Protein AF-A0AA86JRA6-F1 (afdb_monomer_lite)

Secondary structure (DSSP, 8-state):
------------------------TTSSHHHHHHHHHHHHHSS-------TTSPPPPHHHHHHHHHHHHHHHHHS--SSHHHHHHHHHHHHHHHHHHHHHHHHT--HHHHHHHHHHHHHT-

Foldseek 3Di:
D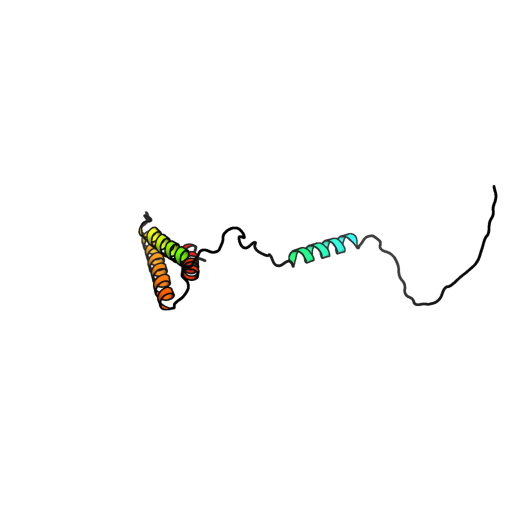DDDDDDDDDDDDDDDDDDDDDDDPPPVPVVVVVVVVVVVVPPDPPPPPPPDDDDDDLVVLVVLLVVVLVCLVPDDDPDPVVVVVSVVLSVVLVVLVVVCVVVVHGSNVSSVVSVCSVVVD

Radius of gyration: 36.21 Å; chains: 1; bounding box: 60×55×106 Å

Structure (mmCIF, N/CA/C/O backbone):
data_AF-A0AA86JRA6-F1
#
_entry.id   AF-A0AA86JRA6-F1
#
loop_
_atom_site.group_PDB
_atom_site.id
_atom_site.type_symbol
_atom_site.label_atom_id
_atom_site.label_alt_id
_atom_site.label_comp_id
_atom_site.label_asym_id
_atom_site.label_entity_id
_atom_site.label_seq_id
_atom_site.pdbx_PDB_ins_code
_atom_site.Cartn_x
_atom_site.Cartn_y
_atom_site.Cartn_z
_atom_site.occupancy
_atom_site.B_iso_or_equiv
_atom_site.auth_seq_id
_atom_site.auth_comp_id
_atom_site.auth_asym_id
_atom_site.auth_atom_id
_atom_site.pdbx_PDB_model_num
ATOM 1 N N . MET A 1 1 ? 47.856 -13.022 86.809 1.00 38.59 1 MET A N 1
ATOM 2 C CA . MET A 1 1 ? 46.457 -13.365 86.455 1.00 38.59 1 MET A CA 1
ATOM 3 C C . MET A 1 1 ? 46.494 -14.764 85.837 1.00 38.59 1 MET A C 1
ATOM 5 O O . MET A 1 1 ? 47.219 -14.922 84.872 1.00 38.59 1 MET A O 1
ATOM 9 N N . ARG A 1 2 ? 46.103 -15.848 86.537 1.00 35.41 2 ARG A N 1
ATOM 10 C CA . ARG A 1 2 ? 44.724 -16.378 86.738 1.00 35.41 2 ARG A CA 1
ATOM 11 C C . ARG A 1 2 ? 43.976 -16.521 85.394 1.00 35.41 2 ARG A C 1
ATOM 13 O O . ARG A 1 2 ? 43.827 -15.501 84.744 1.00 35.41 2 ARG A O 1
ATOM 20 N N . MET A 1 3 ? 43.468 -17.676 84.946 1.00 31.25 3 MET A N 1
ATOM 21 C CA . MET A 1 3 ? 43.297 -19.021 85.533 1.00 31.25 3 MET A CA 1
ATOM 22 C C . MET A 1 3 ? 42.981 -20.068 84.420 1.00 31.25 3 MET A C 1
ATOM 24 O O . MET A 1 3 ? 42.353 -19.699 83.438 1.00 31.25 3 MET A O 1
ATOM 28 N N . THR A 1 4 ? 43.447 -21.320 84.617 1.00 38.53 4 THR A N 1
ATOM 29 C CA . THR A 1 4 ? 42.836 -22.676 84.395 1.00 38.53 4 THR A CA 1
ATOM 30 C C . THR A 1 4 ? 41.697 -22.871 83.368 1.00 38.53 4 THR A C 1
ATOM 32 O O . THR A 1 4 ? 40.803 -22.045 83.310 1.00 38.53 4 THR A O 1
ATOM 35 N N . GLY A 1 5 ? 41.526 -23.981 82.632 1.00 33.12 5 GLY A N 1
ATOM 36 C CA . GLY A 1 5 ? 41.989 -25.378 82.731 1.00 33.12 5 GLY A CA 1
ATOM 37 C C . GLY A 1 5 ? 40.942 -26.333 82.088 1.00 33.12 5 GLY A C 1
ATOM 38 O O . GLY A 1 5 ? 39.852 -25.877 81.765 1.00 33.12 5 GLY A O 1
ATOM 39 N N . GLY A 1 6 ? 41.262 -27.636 81.955 1.00 32.94 6 GLY A N 1
ATOM 40 C CA . GLY A 1 6 ? 40.322 -28.769 81.724 1.00 32.94 6 GLY A CA 1
ATOM 41 C C . GLY A 1 6 ? 39.879 -28.993 80.266 1.00 32.94 6 GLY A C 1
ATOM 42 O O . GLY A 1 6 ? 39.311 -28.099 79.662 1.00 32.94 6 GLY A O 1
ATOM 43 N N . LEU A 1 7 ? 40.186 -30.085 79.552 1.00 32.34 7 LEU A N 1
ATOM 44 C CA . LEU A 1 7 ? 40.080 -31.538 79.793 1.00 32.34 7 LEU A CA 1
ATOM 45 C C . LEU A 1 7 ? 38.634 -32.079 79.831 1.00 32.34 7 LEU A C 1
ATOM 47 O O . LEU A 1 7 ? 37.994 -32.069 80.873 1.00 32.34 7 LEU A O 1
ATOM 51 N N . GLY A 1 8 ? 38.223 -32.687 78.712 1.00 32.47 8 GLY A N 1
ATOM 52 C CA . GLY A 1 8 ? 37.545 -33.987 78.714 1.00 32.47 8 GLY A CA 1
ATOM 53 C C . GLY A 1 8 ? 36.024 -34.033 78.526 1.00 32.47 8 GLY A C 1
ATOM 54 O O . GLY A 1 8 ? 35.279 -33.298 79.160 1.00 32.47 8 GLY A O 1
ATOM 55 N N . THR A 1 9 ? 35.620 -35.067 77.772 1.00 31.12 9 THR A N 1
ATOM 56 C CA . THR A 1 9 ? 34.303 -35.744 77.731 1.00 31.12 9 THR A CA 1
ATOM 57 C C . THR A 1 9 ? 33.182 -35.030 76.974 1.00 31.12 9 THR A C 1
ATOM 59 O O . THR A 1 9 ? 33.078 -33.816 77.004 1.00 31.12 9 THR A O 1
ATOM 62 N N . MET A 1 10 ? 32.239 -35.689 76.313 1.00 29.70 10 MET A N 1
ATOM 63 C CA . MET A 1 10 ? 32.103 -36.986 75.640 1.00 29.70 10 MET A CA 1
ATOM 64 C C . MET A 1 10 ? 30.740 -36.846 74.937 1.00 29.70 10 MET A C 1
ATOM 66 O O . MET A 1 10 ? 29.779 -36.411 75.559 1.00 29.70 10 MET A O 1
ATOM 70 N N . ASN A 1 11 ? 30.694 -37.223 73.665 1.00 41.22 11 ASN A N 1
ATOM 71 C CA . ASN A 1 11 ? 29.625 -37.994 73.031 1.00 41.22 11 ASN A CA 1
ATOM 72 C C . ASN A 1 11 ? 28.193 -37.422 73.028 1.00 41.22 11 ASN A C 1
ATOM 74 O O . ASN A 1 11 ? 27.486 -37.449 74.031 1.00 41.22 11 ASN A O 1
ATOM 78 N N . ASN A 1 12 ? 27.690 -37.148 71.822 1.00 37.72 12 ASN A N 1
ATOM 79 C CA . ASN A 1 12 ? 26.416 -37.749 71.431 1.00 37.72 12 ASN A CA 1
ATOM 80 C C . ASN A 1 12 ? 26.433 -38.101 69.933 1.00 37.72 12 ASN A C 1
ATOM 82 O O . ASN A 1 12 ? 26.248 -37.245 69.070 1.00 37.72 12 ASN A O 1
ATOM 86 N N . GLU A 1 13 ? 26.714 -39.374 69.657 1.00 39.78 13 GLU A N 1
ATOM 87 C CA . GLU A 1 13 ? 26.446 -40.065 68.398 1.00 39.78 13 GLU A CA 1
ATOM 88 C C . GLU A 1 13 ? 25.118 -40.817 68.545 1.00 39.78 13 GLU A C 1
ATOM 90 O O . GLU A 1 13 ? 25.030 -41.652 69.438 1.00 39.78 13 GLU A O 1
ATOM 95 N N . THR A 1 14 ? 24.122 -40.579 67.684 1.00 36.62 14 THR A N 1
ATOM 96 C CA . THR A 1 14 ? 23.180 -41.580 67.104 1.00 36.62 14 THR A CA 1
ATOM 97 C C . THR A 1 14 ? 22.238 -40.824 66.147 1.00 36.62 14 THR A C 1
ATOM 99 O O . THR A 1 14 ? 21.771 -39.749 66.501 1.00 36.62 14 THR A O 1
ATOM 102 N N . ALA A 1 15 ? 21.913 -41.238 64.920 1.00 35.19 15 ALA A N 1
ATOM 103 C CA . ALA A 1 15 ? 21.903 -42.550 64.270 1.00 35.19 15 ALA A CA 1
ATOM 104 C C . ALA A 1 15 ? 22.195 -42.377 62.752 1.00 35.19 15 ALA A C 1
ATOM 106 O O . ALA A 1 15 ? 21.850 -41.344 62.180 1.00 35.19 15 ALA A O 1
ATOM 107 N N . GLU A 1 16 ? 23.034 -43.230 62.146 1.00 37.12 16 GLU A N 1
ATOM 108 C CA . GLU A 1 16 ? 22.675 -44.320 61.196 1.00 37.12 16 GLU A CA 1
ATOM 109 C C . GLU A 1 16 ? 21.672 -43.923 60.090 1.00 37.12 16 GLU A C 1
ATOM 111 O O . GLU A 1 16 ? 20.631 -43.356 60.378 1.00 37.12 16 GLU A O 1
ATOM 116 N N . SER A 1 17 ? 21.846 -44.174 58.789 1.00 34.34 17 SER A N 1
ATOM 117 C CA . SER A 1 17 ? 22.637 -45.126 57.985 1.00 34.34 17 SER A CA 1
ATOM 118 C C . SER A 1 17 ? 23.223 -44.362 56.774 1.00 34.34 17 SER A C 1
ATOM 120 O O . SER A 1 17 ? 22.638 -43.383 56.332 1.00 34.34 17 SER A O 1
ATOM 122 N N . GLY A 1 18 ? 24.372 -44.667 56.173 1.00 37.69 18 GLY A N 1
ATOM 123 C CA . GLY A 1 18 ? 24.832 -45.961 55.671 1.00 37.69 18 GLY A CA 1
ATOM 124 C C . GLY A 1 18 ? 25.012 -45.864 54.143 1.00 37.69 18 GLY A C 1
ATOM 125 O O . GLY A 1 18 ? 24.132 -45.355 53.460 1.00 37.69 18 GLY A O 1
ATOM 126 N N . THR A 1 19 ? 26.141 -46.386 53.635 1.00 39.62 19 THR A N 1
ATOM 127 C CA . THR A 1 19 ? 26.676 -46.392 52.241 1.00 39.62 19 THR A CA 1
ATOM 128 C C . THR A 1 19 ? 27.357 -45.073 51.810 1.00 39.62 19 THR A C 1
ATOM 130 O O . THR A 1 19 ? 26.712 -44.051 51.641 1.00 39.62 19 THR A O 1
ATOM 133 N N . GLY A 1 20 ? 28.693 -44.941 51.744 1.00 36.56 20 GLY A N 1
ATOM 134 C CA . GLY A 1 20 ? 29.677 -45.762 51.011 1.00 36.56 20 GLY A CA 1
ATOM 135 C C . GLY A 1 20 ? 29.534 -45.451 49.512 1.00 36.56 20 GLY A C 1
ATOM 136 O O . GLY A 1 20 ? 28.490 -45.743 48.956 1.00 36.56 20 GLY A O 1
ATOM 137 N N . CYS A 1 21 ? 30.454 -44.813 48.780 1.00 42.66 21 CYS A N 1
ATOM 138 C CA . CYS A 1 21 ? 31.901 -45.018 48.674 1.00 42.66 21 CYS A CA 1
ATOM 139 C C . CYS A 1 21 ? 32.596 -43.812 47.970 1.00 42.66 21 CYS A C 1
ATOM 141 O O . CYS A 1 21 ? 31.917 -42.901 47.494 1.00 42.66 21 CYS A O 1
ATOM 143 N N . PRO A 1 22 ? 33.945 -43.772 47.916 1.00 51.84 22 PRO A N 1
ATOM 144 C CA . PRO A 1 22 ? 34.735 -42.544 47.819 1.00 51.84 22 PRO A CA 1
ATOM 145 C C . PRO A 1 22 ? 35.193 -42.169 46.396 1.00 51.84 22 PRO A C 1
ATOM 147 O O . PRO A 1 22 ? 35.091 -42.937 45.449 1.00 51.84 22 PRO A O 1
ATOM 150 N N . SER A 1 23 ? 35.856 -41.008 46.319 1.00 48.03 23 SER A N 1
ATOM 151 C CA . SER A 1 23 ? 36.945 -40.706 45.377 1.00 48.03 23 SER A CA 1
ATOM 152 C C . SER A 1 23 ? 36.594 -40.608 43.884 1.00 48.03 23 SER A C 1
ATOM 154 O O . SER A 1 23 ? 36.691 -41.580 43.148 1.00 48.03 23 SER A O 1
ATOM 156 N N . ASN A 1 24 ? 36.366 -39.383 43.384 1.00 43.69 24 ASN A N 1
ATOM 157 C CA . ASN A 1 24 ? 37.255 -38.838 42.343 1.00 43.69 24 ASN A CA 1
ATOM 158 C C . ASN A 1 24 ? 37.077 -37.320 42.141 1.00 43.69 24 ASN A C 1
ATOM 160 O O . ASN A 1 24 ? 36.226 -36.832 41.396 1.00 43.69 24 ASN A O 1
ATOM 164 N N . ARG A 1 25 ? 37.950 -36.555 42.795 1.00 54.38 25 ARG A N 1
ATOM 165 C CA . ARG A 1 25 ? 37.985 -35.085 42.900 1.00 54.38 25 ARG A CA 1
ATOM 166 C C . ARG A 1 25 ? 38.399 -34.349 41.607 1.00 54.38 25 ARG A C 1
ATOM 168 O O . ARG A 1 25 ? 38.943 -33.252 41.689 1.00 54.38 25 ARG A O 1
ATOM 175 N N . ARG A 1 26 ? 38.207 -34.928 40.413 1.00 52.22 26 ARG A N 1
ATOM 176 C CA . ARG A 1 26 ? 38.679 -34.328 39.139 1.00 52.22 26 ARG A CA 1
ATOM 177 C C . ARG A 1 26 ? 37.680 -34.304 37.976 1.00 52.22 26 ARG A C 1
ATOM 179 O O . ARG A 1 26 ? 37.979 -33.665 36.974 1.00 52.22 26 ARG A O 1
ATOM 186 N N . ARG A 1 27 ? 36.496 -34.924 38.080 1.00 49.94 27 ARG A N 1
ATOM 187 C CA . ARG A 1 27 ? 35.572 -35.098 36.932 1.00 49.94 27 ARG A CA 1
ATOM 188 C C . ARG A 1 27 ? 34.296 -34.239 36.969 1.00 49.94 27 ARG A C 1
ATOM 190 O O . ARG A 1 27 ? 33.406 -34.445 36.160 1.00 49.94 27 ARG A O 1
ATOM 197 N N . THR A 1 28 ? 34.183 -33.272 37.876 1.00 47.75 28 THR A N 1
ATOM 198 C CA . THR A 1 28 ? 32.955 -32.461 38.044 1.00 47.75 28 THR A CA 1
ATOM 199 C C . THR A 1 28 ? 33.066 -31.021 37.541 1.00 47.75 28 THR A C 1
ATOM 201 O O . THR A 1 28 ? 32.043 -30.382 37.315 1.00 47.75 28 THR A O 1
ATOM 204 N N . ARG A 1 29 ? 34.278 -30.506 37.274 1.00 53.06 29 ARG A N 1
ATOM 205 C CA . ARG A 1 29 ? 34.461 -29.124 36.778 1.00 53.06 29 ARG A CA 1
ATOM 206 C C . AR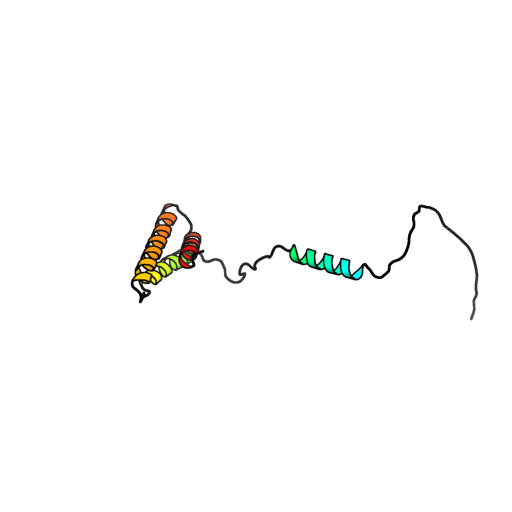G A 1 29 ? 33.939 -28.907 35.354 1.00 53.06 29 ARG A C 1
ATOM 208 O O . ARG A 1 29 ? 33.429 -27.834 35.065 1.00 53.06 29 ARG A O 1
ATOM 215 N N . ASN A 1 30 ? 34.024 -29.919 34.489 1.00 52.62 30 ASN A N 1
ATOM 216 C CA . ASN A 1 30 ? 33.583 -29.799 33.094 1.00 52.62 30 ASN A CA 1
ATOM 217 C C . ASN A 1 30 ? 32.072 -30.026 32.919 1.00 52.62 30 ASN A C 1
ATOM 219 O O . ASN 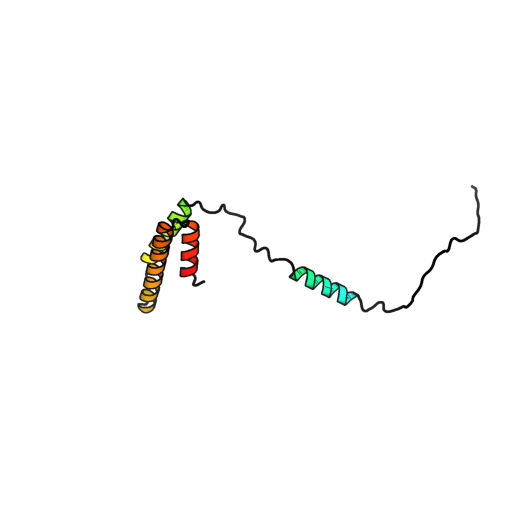A 1 30 ? 31.484 -29.498 31.983 1.00 52.62 30 ASN A O 1
ATOM 223 N N . LEU A 1 31 ? 31.428 -30.765 33.833 1.00 53.06 31 LEU A N 1
ATOM 224 C CA . LEU A 1 31 ? 29.986 -31.030 33.769 1.00 53.06 31 LEU A CA 1
ATOM 225 C C . LEU A 1 31 ? 29.163 -29.809 34.212 1.00 53.06 31 LEU A C 1
ATOM 227 O O . LEU A 1 31 ? 28.154 -29.483 33.596 1.00 53.06 31 LEU A O 1
ATOM 231 N N . ALA A 1 32 ? 29.635 -29.094 35.240 1.00 56.75 32 ALA A N 1
ATOM 232 C CA . ALA A 1 32 ? 29.008 -27.858 35.713 1.00 56.75 32 ALA A CA 1
ATOM 233 C C . ALA A 1 32 ? 29.068 -26.733 34.662 1.00 56.75 32 ALA A C 1
ATOM 235 O O . ALA A 1 32 ? 28.118 -25.970 34.510 1.00 56.75 32 ALA A O 1
ATOM 236 N N . LEU A 1 33 ? 30.162 -26.666 33.897 1.00 52.88 33 LEU A N 1
ATOM 237 C CA . LEU A 1 33 ? 30.346 -25.691 32.818 1.00 52.88 33 LEU A CA 1
ATOM 238 C C . LEU A 1 33 ? 29.404 -25.970 31.635 1.00 52.88 33 LEU A C 1
ATOM 240 O O . LEU A 1 33 ? 28.792 -25.045 31.110 1.00 52.88 33 LEU A O 1
ATOM 244 N N . LEU A 1 34 ? 29.221 -27.244 31.274 1.00 53.62 34 LEU A N 1
ATOM 245 C CA . LEU A 1 34 ? 28.295 -27.667 30.217 1.00 53.62 34 LEU A CA 1
ATOM 246 C C . LEU A 1 34 ? 26.821 -27.436 30.586 1.00 53.62 34 LEU A C 1
ATOM 248 O O . LEU A 1 34 ? 26.048 -26.982 29.745 1.00 53.62 34 LEU A O 1
ATOM 252 N N . LEU A 1 35 ? 26.433 -27.671 31.844 1.00 56.00 35 LEU A N 1
ATOM 253 C CA . LEU A 1 35 ? 25.066 -27.407 32.317 1.00 56.00 35 LEU A CA 1
ATOM 254 C C . LEU A 1 35 ? 24.717 -25.907 32.309 1.00 56.00 35 LEU A C 1
ATOM 256 O O . LEU A 1 35 ? 23.583 -25.542 32.004 1.00 56.00 35 LEU A O 1
ATOM 260 N N . CYS A 1 36 ? 25.696 -25.037 32.572 1.00 51.06 36 CYS A N 1
ATOM 261 C CA . CYS A 1 36 ? 25.519 -23.583 32.548 1.00 51.06 36 CYS A CA 1
ATOM 262 C C . CYS A 1 36 ? 25.297 -23.041 31.118 1.00 51.06 36 CYS A C 1
ATOM 264 O O . CYS A 1 36 ? 24.496 -22.131 30.906 1.00 51.06 36 CYS A O 1
ATOM 266 N N . ILE A 1 37 ? 25.948 -23.647 30.117 1.00 58.62 37 ILE A N 1
ATOM 267 C CA . ILE A 1 37 ? 25.809 -23.268 28.699 1.00 58.62 37 ILE A CA 1
ATOM 268 C C . ILE A 1 37 ? 24.417 -23.638 28.154 1.00 58.62 37 ILE A C 1
ATOM 270 O O . ILE A 1 37 ? 23.823 -22.856 27.413 1.00 58.62 37 ILE A O 1
ATOM 274 N N . CYS A 1 38 ? 23.853 -24.783 28.556 1.00 56.72 38 CYS A N 1
ATOM 275 C CA . CYS A 1 38 ? 22.507 -25.191 28.136 1.00 56.72 38 CYS A CA 1
ATOM 276 C C . CYS A 1 38 ? 21.401 -24.286 28.709 1.00 56.72 38 CYS A C 1
ATOM 278 O O . CYS A 1 38 ? 20.413 -24.024 28.026 1.00 56.72 38 CYS A O 1
ATOM 280 N N . PHE A 1 39 ? 21.578 -23.763 29.927 1.00 53.53 39 PHE A N 1
ATOM 281 C CA . PHE A 1 39 ? 20.605 -22.857 30.551 1.00 53.53 39 PHE A CA 1
ATOM 282 C C . PHE A 1 39 ? 20.561 -21.476 29.872 1.00 53.53 39 PHE A C 1
ATOM 284 O O . PHE A 1 39 ? 19.511 -20.840 29.827 1.00 53.53 39 PHE A O 1
ATOM 291 N N . LEU A 1 40 ? 21.675 -21.035 29.274 1.00 54.91 40 LEU A N 1
ATOM 292 C CA . LEU A 1 40 ? 21.751 -19.776 28.522 1.00 54.91 40 LEU A CA 1
ATOM 293 C C . LEU A 1 40 ? 21.098 -19.849 27.129 1.00 54.91 40 LEU A C 1
ATOM 295 O O . LEU A 1 40 ? 20.717 -18.816 26.583 1.00 54.91 40 LEU A O 1
ATOM 299 N N . LEU A 1 41 ? 20.931 -21.048 26.558 1.00 56.22 41 LEU A N 1
ATOM 300 C CA . LEU A 1 41 ? 20.282 -21.251 25.253 1.00 56.22 41 LEU A CA 1
ATOM 301 C C . LEU A 1 41 ? 18.757 -21.423 25.342 1.00 56.22 41 LEU A C 1
ATOM 303 O O . LEU A 1 41 ? 18.079 -21.328 24.322 1.00 56.22 41 LEU A O 1
ATOM 307 N N . ALA A 1 42 ? 18.218 -21.648 26.543 1.00 53.25 42 ALA A N 1
ATOM 308 C CA . ALA A 1 42 ? 16.783 -21.790 26.793 1.00 53.25 42 ALA A CA 1
ATOM 309 C C . ALA A 1 42 ? 16.084 -20.462 27.137 1.00 53.25 42 ALA A C 1
ATOM 311 O O . ALA A 1 42 ? 14.881 -20.450 27.399 1.00 53.25 42 ALA A O 1
ATOM 312 N N . LEU A 1 43 ? 16.810 -19.337 27.134 1.00 58.19 43 LEU A N 1
ATOM 313 C CA . LEU A 1 43 ? 16.177 -18.026 27.220 1.00 58.19 43 LEU A CA 1
ATOM 314 C C . LEU A 1 43 ? 15.417 -17.770 25.912 1.00 58.19 43 LEU A C 1
ATOM 316 O O . LEU A 1 43 ? 16.046 -17.764 24.846 1.00 58.19 43 LEU A O 1
ATOM 320 N N . PRO A 1 44 ? 14.091 -17.532 25.950 1.00 54.59 44 PRO A N 1
ATOM 321 C CA . PRO A 1 44 ? 13.409 -16.984 24.795 1.00 54.59 44 PRO A CA 1
ATOM 322 C C . PRO A 1 44 ? 14.156 -15.709 24.424 1.00 54.59 44 PRO A C 1
ATOM 324 O O . PRO A 1 44 ? 14.328 -14.815 25.255 1.00 54.59 44 PRO A O 1
ATOM 327 N N . ARG A 1 45 ? 14.660 -15.648 23.188 1.00 51.25 45 ARG A N 1
ATOM 328 C CA . ARG A 1 45 ? 15.166 -14.405 22.619 1.00 51.25 45 ARG A CA 1
ATOM 329 C C . ARG A 1 45 ? 14.000 -13.425 22.624 1.00 51.25 45 ARG A C 1
ATOM 331 O O . ARG A 1 45 ? 13.210 -13.398 21.687 1.00 51.25 45 ARG A O 1
ATOM 338 N N . ALA A 1 46 ? 13.885 -12.643 23.693 1.00 50.91 46 ALA A N 1
ATOM 339 C CA . ALA A 1 46 ? 13.154 -11.398 23.678 1.00 50.91 46 ALA A CA 1
ATOM 340 C C . ALA A 1 46 ? 13.897 -10.530 22.666 1.00 50.91 46 ALA A C 1
ATOM 342 O O . ALA A 1 46 ? 14.897 -9.889 22.980 1.00 50.91 46 ALA A O 1
ATOM 343 N N . VAL A 1 47 ? 13.470 -10.618 21.406 1.00 58.31 47 VAL A N 1
ATOM 344 C CA . VAL A 1 47 ? 13.818 -9.628 20.398 1.00 58.31 47 VAL A CA 1
ATOM 345 C C . VAL A 1 47 ? 13.418 -8.301 21.033 1.00 58.31 47 VAL A C 1
ATOM 347 O O . VAL A 1 47 ? 12.251 -8.173 21.415 1.00 58.31 47 VAL A O 1
ATOM 350 N N . PRO A 1 48 ? 14.345 -7.352 21.239 1.00 49.91 48 PRO A N 1
ATOM 351 C CA . PRO A 1 48 ? 13.965 -6.037 21.710 1.00 49.91 48 PRO A CA 1
ATOM 352 C C . PRO A 1 48 ? 13.013 -5.452 20.664 1.00 49.91 48 PRO A C 1
ATOM 354 O O . PRO A 1 48 ? 13.438 -4.965 19.615 1.00 49.91 48 PRO A O 1
ATOM 357 N N . SER A 1 49 ? 11.704 -5.543 20.931 1.00 55.28 49 SER A N 1
ATOM 358 C CA . SER A 1 49 ? 10.724 -4.662 20.304 1.00 55.28 49 SER A CA 1
ATOM 359 C C . SER A 1 49 ? 11.270 -3.266 20.519 1.00 55.28 49 SER A C 1
ATOM 361 O O . SER A 1 49 ? 11.641 -2.942 21.646 1.00 55.28 49 SER A O 1
ATOM 363 N N . HIS A 1 50 ? 11.439 -2.510 19.438 1.00 58.56 50 HIS A N 1
ATOM 364 C CA . HIS A 1 50 ? 12.043 -1.186 19.449 1.00 58.56 50 HIS A CA 1
ATOM 365 C C . HIS A 1 50 ? 11.274 -0.270 20.413 1.00 58.56 50 HIS A C 1
ATOM 367 O O . HIS A 1 50 ? 10.326 0.413 20.040 1.00 58.56 50 HIS A O 1
ATOM 373 N N . ALA A 1 51 ? 11.666 -0.296 21.683 1.00 55.91 51 ALA A N 1
ATOM 374 C CA . ALA A 1 51 ? 11.176 0.573 22.728 1.00 55.91 51 ALA A CA 1
ATOM 375 C C . ALA A 1 51 ? 11.879 1.914 22.529 1.00 55.91 51 ALA A C 1
ATOM 377 O O . ALA A 1 51 ? 13.012 2.104 22.962 1.00 55.91 51 ALA A O 1
ATOM 378 N N . GLY A 1 52 ? 11.235 2.812 21.788 1.00 55.91 52 GLY A N 1
ATOM 379 C CA . GLY A 1 52 ? 11.779 4.147 21.550 1.00 55.91 52 GLY A CA 1
ATOM 380 C C . GLY A 1 52 ? 10.832 5.118 20.856 1.00 55.91 52 GLY A C 1
ATOM 381 O O . GLY A 1 52 ? 10.948 6.316 21.086 1.00 55.91 52 GLY A O 1
ATOM 382 N N . TYR A 1 53 ? 9.861 4.632 20.079 1.00 60.09 53 TYR A N 1
ATOM 383 C CA . TYR A 1 53 ? 8.864 5.485 19.434 1.00 60.09 53 TYR A CA 1
ATOM 384 C C . TYR A 1 53 ? 7.457 4.939 19.678 1.00 60.09 53 TYR A C 1
ATOM 386 O O . TYR A 1 53 ? 7.262 3.724 19.572 1.00 60.09 53 TYR A O 1
ATOM 394 N N . PRO A 1 54 ? 6.480 5.797 20.032 1.00 75.25 54 PRO A N 1
ATOM 395 C CA . PRO A 1 54 ? 5.090 5.371 20.092 1.00 75.25 54 PRO A CA 1
ATOM 396 C C . PRO A 1 54 ? 4.687 4.798 18.730 1.00 75.25 54 PRO A C 1
ATOM 398 O O . PRO A 1 54 ? 5.121 5.299 17.690 1.00 75.25 54 PRO A O 1
ATOM 401 N N . ALA A 1 55 ? 3.879 3.735 18.742 1.00 81.00 55 ALA A N 1
ATOM 402 C CA . ALA A 1 55 ? 3.312 3.206 17.510 1.00 81.00 55 ALA A CA 1
ATOM 403 C C . ALA A 1 55 ? 2.564 4.334 16.774 1.00 81.00 55 ALA A C 1
ATOM 405 O O . ALA A 1 55 ? 1.896 5.139 17.436 1.00 81.00 55 ALA A O 1
ATOM 406 N N . PRO A 1 56 ? 2.693 4.426 15.439 1.00 87.25 56 PRO A N 1
ATOM 407 C CA . PRO A 1 56 ? 2.024 5.467 14.678 1.00 87.25 56 PRO A CA 1
ATOM 408 C C . PRO A 1 56 ? 0.508 5.384 14.865 1.00 87.25 56 PRO A C 1
ATOM 410 O O . PRO A 1 56 ? -0.058 4.302 15.028 1.00 87.25 56 PRO A O 1
ATOM 413 N N . SER A 1 57 ? -0.150 6.540 14.846 1.00 94.00 57 SER A N 1
ATOM 414 C CA . SER A 1 57 ? -1.610 6.596 14.852 1.00 94.00 57 SER A CA 1
ATOM 415 C C . SER A 1 57 ? -2.179 6.063 13.537 1.00 94.00 57 SER A C 1
ATOM 417 O O . SER A 1 57 ? -1.501 6.028 12.511 1.00 94.00 57 SER A O 1
ATOM 419 N N . GLU A 1 58 ? -3.464 5.717 13.537 1.00 94.88 58 GLU A N 1
ATOM 420 C CA . GLU A 1 58 ? -4.142 5.233 12.332 1.00 94.88 58 GLU A CA 1
ATOM 421 C C . GLU A 1 58 ? -4.065 6.239 11.169 1.00 94.88 58 GLU A C 1
ATOM 423 O O . GLU A 1 58 ? -3.827 5.870 10.020 1.00 94.88 58 GLU A O 1
ATOM 428 N N . ALA A 1 59 ? -4.180 7.535 11.477 1.00 95.62 59 ALA A N 1
ATOM 429 C CA . ALA A 1 59 ? -4.022 8.601 10.492 1.00 95.62 59 ALA A CA 1
ATOM 430 C C . ALA A 1 59 ? -2.591 8.664 9.933 1.00 95.62 59 ALA A C 1
ATOM 432 O O . ALA A 1 59 ? -2.417 8.810 8.727 1.00 95.62 59 ALA A O 1
ATOM 433 N N . GLN A 1 60 ? -1.573 8.482 10.781 1.00 95.00 60 GLN A N 1
ATOM 434 C CA . GLN A 1 60 ? -0.178 8.423 10.332 1.00 95.00 60 GLN A CA 1
ATOM 435 C C . GLN A 1 60 ? 0.066 7.201 9.443 1.00 95.00 60 GLN A C 1
ATOM 437 O O . GLN A 1 60 ? 0.722 7.311 8.413 1.00 95.00 60 GLN A O 1
ATOM 442 N N . CYS A 1 61 ? -0.498 6.042 9.787 1.00 95.94 61 CYS A N 1
ATOM 443 C CA . CYS A 1 61 ? -0.418 4.858 8.936 1.00 95.94 61 CYS A CA 1
ATOM 444 C C . CYS A 1 61 ? -1.076 5.073 7.575 1.00 95.94 61 CYS A C 1
ATOM 446 O O . CYS A 1 61 ? -0.509 4.666 6.562 1.00 95.94 61 CYS A O 1
ATOM 448 N N . ARG A 1 62 ? -2.208 5.779 7.534 1.00 97.00 62 ARG A N 1
ATOM 449 C CA . ARG A 1 62 ? -2.857 6.165 6.279 1.00 97.00 62 ARG A CA 1
ATOM 450 C C . ARG A 1 62 ? -1.950 7.030 5.406 1.00 97.00 62 ARG A C 1
ATOM 452 O O . ARG A 1 62 ? -1.768 6.730 4.229 1.00 97.00 62 ARG A O 1
ATOM 459 N N . GLU A 1 63 ? -1.337 8.056 5.994 1.00 97.00 63 GLU A N 1
ATOM 460 C CA . GLU A 1 63 ? -0.384 8.925 5.296 1.00 97.00 63 GLU A CA 1
ATOM 461 C C . GLU A 1 63 ? 0.829 8.145 4.779 1.00 97.00 63 GLU A C 1
ATOM 463 O O . GLU A 1 63 ? 1.271 8.370 3.650 1.00 97.00 63 GLU A O 1
ATOM 468 N N . MET A 1 64 ? 1.350 7.196 5.564 1.00 95.25 64 MET A N 1
ATOM 469 C CA . MET A 1 64 ? 2.447 6.326 5.135 1.00 95.25 64 MET A CA 1
ATOM 470 C C . MET A 1 64 ? 2.033 5.438 3.954 1.00 95.25 64 MET A C 1
ATOM 472 O O . MET A 1 64 ? 2.760 5.383 2.960 1.00 95.25 64 MET A O 1
ATOM 476 N N . VAL A 1 65 ? 0.864 4.786 4.020 1.00 96.69 65 VAL A N 1
ATOM 477 C CA . VAL A 1 65 ? 0.312 3.969 2.922 1.00 96.69 65 VAL A CA 1
ATOM 478 C C . VAL A 1 65 ? 0.201 4.793 1.643 1.00 96.69 65 VAL A C 1
ATOM 480 O O . VAL A 1 65 ? 0.712 4.378 0.598 1.00 96.69 65 VAL A O 1
ATOM 483 N N . ASP A 1 66 ? -0.408 5.974 1.728 1.00 96.81 66 ASP A N 1
ATOM 484 C CA . ASP A 1 66 ? -0.607 6.846 0.574 1.00 96.81 66 ASP A CA 1
ATOM 485 C C . ASP A 1 66 ? 0.745 7.340 0.014 1.00 96.81 66 ASP A C 1
ATOM 487 O O . ASP A 1 66 ? 0.971 7.305 -1.200 1.00 96.81 66 ASP A O 1
ATOM 491 N N . SER A 1 67 ? 1.692 7.704 0.888 1.00 95.06 67 SER A N 1
ATOM 492 C CA . SER A 1 67 ? 3.043 8.140 0.502 1.00 95.06 67 SER A CA 1
ATOM 493 C C . SER A 1 67 ? 3.841 7.039 -0.195 1.00 95.06 67 SER A C 1
ATOM 495 O O . SER A 1 67 ? 4.548 7.300 -1.174 1.00 95.06 67 SER A O 1
ATOM 497 N N . MET A 1 68 ? 3.724 5.793 0.264 1.00 93.31 68 MET A N 1
ATOM 498 C CA . MET A 1 68 ? 4.402 4.665 -0.371 1.00 93.31 68 MET A CA 1
ATOM 499 C C . MET A 1 68 ? 3.800 4.341 -1.733 1.00 93.31 68 MET A C 1
ATOM 501 O O . MET A 1 68 ? 4.558 4.183 -2.688 1.00 93.31 68 MET A O 1
ATOM 505 N N . LEU A 1 69 ? 2.470 4.321 -1.866 1.00 95.06 69 LEU A N 1
ATOM 506 C CA . LEU A 1 69 ? 1.833 4.145 -3.175 1.00 95.06 69 LEU A CA 1
ATOM 507 C C . LEU A 1 69 ? 2.245 5.246 -4.154 1.00 95.06 69 LEU A C 1
ATOM 509 O O . LEU A 1 69 ? 2.523 4.963 -5.321 1.00 95.06 69 LEU A O 1
ATOM 513 N N . GLN A 1 70 ? 2.320 6.490 -3.682 1.00 95.56 70 GLN A N 1
ATOM 514 C CA . GLN A 1 70 ? 2.785 7.602 -4.500 1.00 95.56 70 GLN A CA 1
ATOM 515 C C . GLN A 1 70 ? 4.246 7.419 -4.919 1.00 95.56 70 GLN A C 1
ATOM 517 O O . GLN A 1 70 ? 4.572 7.591 -6.091 1.00 95.56 70 GLN A O 1
ATOM 522 N N . THR A 1 71 ? 5.114 7.008 -3.996 1.00 93.12 71 THR A N 1
ATOM 523 C CA . THR A 1 71 ? 6.531 6.741 -4.286 1.00 93.12 71 THR A CA 1
ATOM 524 C C . THR A 1 71 ? 6.684 5.631 -5.325 1.00 93.12 71 THR A C 1
ATOM 526 O O . THR A 1 71 ? 7.408 5.786 -6.303 1.00 93.12 71 THR A O 1
ATOM 529 N N . MET A 1 72 ? 5.941 4.533 -5.187 1.00 91.19 72 MET A N 1
ATOM 530 C CA . MET A 1 72 ? 5.975 3.424 -6.146 1.00 91.19 72 MET A CA 1
ATOM 531 C C . MET A 1 72 ? 5.535 3.839 -7.561 1.00 91.19 72 MET A C 1
ATOM 533 O O . MET A 1 72 ? 5.965 3.226 -8.535 1.00 91.19 72 MET A O 1
ATOM 537 N N . LYS A 1 73 ? 4.701 4.879 -7.690 1.00 92.25 73 LYS A N 1
ATOM 538 C CA . LYS A 1 73 ? 4.267 5.433 -8.984 1.00 92.25 73 LYS A CA 1
ATOM 539 C C . LYS A 1 73 ? 5.300 6.357 -9.621 1.00 92.25 73 LYS A C 1
ATOM 541 O O . LYS A 1 73 ? 5.337 6.457 -10.846 1.00 92.25 73 LYS A O 1
ATOM 546 N N . THR A 1 74 ? 6.086 7.065 -8.813 1.00 91.19 74 THR A N 1
ATOM 547 C CA . THR A 1 74 ? 7.002 8.110 -9.290 1.00 91.19 74 THR A CA 1
ATOM 548 C C . THR A 1 74 ? 8.428 7.623 -9.501 1.00 91.19 74 THR A C 1
ATOM 550 O O . THR A 1 74 ? 9.149 8.238 -10.285 1.00 91.19 74 THR A O 1
ATOM 553 N N . VAL A 1 75 ? 8.847 6.540 -8.838 1.00 88.44 75 VAL A N 1
ATOM 554 C CA . VAL A 1 75 ? 10.206 6.002 -8.977 1.00 88.44 75 VAL A CA 1
ATOM 555 C C . VAL A 1 75 ? 10.452 5.543 -10.426 1.00 88.44 75 VAL A C 1
ATOM 557 O O . VAL A 1 75 ? 9.757 4.646 -10.914 1.00 88.44 75 VAL A O 1
ATOM 560 N N . PRO A 1 76 ? 11.435 6.131 -11.137 1.00 82.88 76 PRO A N 1
ATOM 561 C CA . PRO A 1 76 ? 11.783 5.705 -12.485 1.00 82.88 76 PRO A CA 1
ATOM 562 C C . PRO A 1 76 ? 12.459 4.329 -12.454 1.00 82.88 76 PRO A C 1
ATOM 564 O O . PRO A 1 76 ? 13.327 4.059 -11.627 1.00 82.88 76 PRO A O 1
ATOM 567 N N . VAL A 1 77 ? 12.055 3.454 -13.378 1.00 87.25 77 VAL A N 1
ATOM 568 C CA . VAL A 1 77 ? 12.626 2.113 -13.547 1.00 87.25 77 VAL A CA 1
ATOM 569 C C . VAL A 1 77 ? 13.285 2.031 -14.919 1.00 87.25 77 VAL A C 1
ATOM 571 O O . VAL A 1 77 ? 12.602 2.086 -15.941 1.00 87.25 77 VAL A O 1
ATOM 574 N N . GLU A 1 78 ? 14.612 1.907 -14.924 1.00 86.25 78 GLU A N 1
ATOM 575 C CA . GLU A 1 78 ? 15.457 1.994 -16.125 1.00 86.25 78 GLU A CA 1
ATOM 576 C C . GLU A 1 78 ? 15.280 0.809 -17.084 1.00 86.25 78 GLU A C 1
ATOM 578 O O . GLU A 1 78 ? 15.349 0.962 -18.303 1.00 86.25 78 GLU A O 1
ATOM 583 N N . ARG A 1 79 ? 15.047 -0.400 -16.553 1.00 87.69 79 ARG A N 1
ATOM 584 C CA . ARG A 1 79 ? 14.897 -1.608 -17.375 1.00 87.69 79 ARG A CA 1
ATOM 585 C C . ARG A 1 79 ? 13.433 -1.951 -17.595 1.00 87.69 79 ARG A C 1
ATOM 587 O O . ARG A 1 79 ? 12.655 -2.061 -16.653 1.00 87.69 79 ARG A O 1
ATOM 594 N N . GLU A 1 80 ? 13.077 -2.253 -18.841 1.00 81.44 80 GLU A N 1
ATOM 595 C CA . GLU A 1 80 ? 11.694 -2.585 -19.210 1.00 81.44 80 GLU A CA 1
ATOM 596 C C . GLU A 1 80 ? 11.183 -3.883 -18.553 1.00 81.44 80 GLU A C 1
ATOM 598 O O . GLU A 1 80 ? 9.996 -4.013 -18.255 1.00 81.44 80 GLU A O 1
ATOM 603 N N . ARG A 1 81 ? 12.072 -4.850 -18.282 1.00 82.62 81 ARG A N 1
ATOM 604 C CA . ARG A 1 81 ? 11.723 -6.043 -17.493 1.00 82.62 81 ARG A CA 1
ATOM 605 C C . ARG A 1 81 ? 11.302 -5.649 -16.075 1.00 82.62 81 ARG A C 1
ATOM 607 O O . ARG A 1 81 ? 10.189 -5.967 -15.664 1.00 82.62 81 ARG A O 1
ATOM 614 N N . ASP A 1 82 ? 12.163 -4.909 -15.390 1.00 88.56 82 ASP A N 1
ATOM 615 C CA . ASP A 1 82 ? 11.964 -4.464 -14.011 1.00 88.56 82 ASP A CA 1
ATOM 616 C C . ASP A 1 82 ? 10.721 -3.560 -13.915 1.00 88.56 82 ASP A C 1
ATOM 618 O O . ASP A 1 82 ? 9.987 -3.597 -12.933 1.00 88.56 82 ASP A O 1
ATOM 622 N N . ARG A 1 83 ? 10.406 -2.807 -14.978 1.00 88.69 83 ARG A N 1
ATOM 623 C CA . ARG A 1 83 ? 9.202 -1.970 -15.070 1.00 88.69 83 ARG A CA 1
ATOM 624 C C . ARG A 1 83 ? 7.911 -2.785 -15.044 1.00 88.69 83 ARG A C 1
ATOM 626 O O . ARG A 1 83 ? 6.949 -2.375 -14.395 1.00 88.69 83 ARG A O 1
ATOM 633 N N . ARG A 1 84 ? 7.861 -3.924 -15.743 1.00 89.69 84 ARG A N 1
ATOM 634 C CA . ARG A 1 84 ? 6.693 -4.822 -15.695 1.00 89.69 84 ARG A CA 1
ATOM 635 C C . ARG A 1 84 ? 6.528 -5.434 -14.312 1.00 89.69 84 ARG A C 1
ATOM 637 O O . ARG A 1 84 ? 5.417 -5.446 -13.792 1.00 89.69 84 ARG A O 1
ATOM 644 N N . GLU A 1 85 ? 7.622 -5.893 -13.716 1.00 90.19 85 GLU A N 1
ATOM 645 C CA . GLU A 1 85 ? 7.613 -6.457 -12.364 1.00 90.19 85 GLU A CA 1
ATOM 646 C C . GLU A 1 85 ? 7.166 -5.398 -11.334 1.00 90.19 85 GLU A C 1
ATOM 648 O O . GLU A 1 85 ? 6.258 -5.659 -10.544 1.00 90.19 85 GLU A O 1
ATOM 653 N N . ALA A 1 86 ? 7.678 -4.167 -11.426 1.00 90.81 86 ALA A N 1
ATOM 654 C CA . ALA A 1 86 ? 7.276 -3.044 -10.578 1.00 90.81 86 ALA A CA 1
ATOM 655 C C . ALA A 1 86 ? 5.784 -2.694 -10.713 1.00 90.81 86 ALA A C 1
ATOM 657 O O . ALA A 1 86 ? 5.117 -2.466 -9.704 1.00 90.81 86 ALA A O 1
ATOM 658 N N . ARG A 1 87 ? 5.225 -2.714 -11.934 1.00 92.31 87 ARG A N 1
ATOM 659 C CA . ARG A 1 87 ? 3.779 -2.507 -12.151 1.00 92.31 87 ARG A CA 1
ATOM 660 C C . ARG A 1 87 ? 2.937 -3.579 -11.467 1.00 92.31 87 ARG A C 1
ATOM 662 O O . ARG A 1 87 ? 1.956 -3.246 -10.816 1.00 92.31 87 ARG A O 1
ATOM 669 N N . VAL A 1 88 ? 3.345 -4.846 -11.548 1.00 93.44 88 VAL A N 1
ATOM 670 C CA . VAL A 1 88 ? 2.637 -5.944 -10.868 1.00 93.44 88 VAL A CA 1
ATOM 671 C C . VAL A 1 88 ? 2.657 -5.758 -9.349 1.00 93.44 88 VAL A C 1
ATOM 673 O O 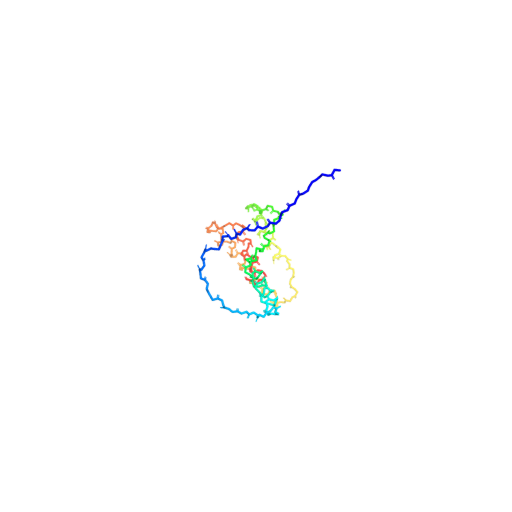. VAL A 1 88 ? 1.654 -6.019 -8.684 1.00 93.44 88 VAL A O 1
ATOM 676 N N . VAL A 1 89 ? 3.783 -5.316 -8.786 1.00 94.00 89 VAL A N 1
ATOM 677 C CA . VAL A 1 89 ? 3.888 -5.024 -7.349 1.00 94.00 89 VAL A CA 1
ATOM 678 C C . VAL A 1 89 ? 2.999 -3.837 -6.969 1.00 94.00 89 VAL A C 1
ATOM 680 O O . VAL A 1 89 ? 2.279 -3.922 -5.975 1.00 94.00 89 VAL A O 1
ATOM 683 N N . LEU A 1 90 ? 2.978 -2.772 -7.774 1.00 95.19 90 LEU A N 1
ATOM 684 C CA . LEU A 1 90 ? 2.099 -1.621 -7.563 1.00 95.19 90 LEU A CA 1
ATOM 685 C C . LEU A 1 90 ? 0.614 -2.014 -7.602 1.00 95.19 90 LEU A C 1
ATOM 687 O O . LEU A 1 90 ? -0.117 -1.695 -6.667 1.00 95.19 90 LEU A O 1
ATOM 691 N N . ASP A 1 91 ? 0.182 -2.773 -8.610 1.00 96.25 91 ASP A N 1
ATOM 692 C CA . ASP A 1 91 ? -1.210 -3.228 -8.730 1.00 96.25 91 ASP A CA 1
ATOM 693 C C . ASP A 1 91 ? -1.633 -4.087 -7.529 1.00 96.25 91 ASP A C 1
ATOM 695 O O . ASP A 1 91 ? -2.749 -3.963 -7.011 1.00 96.25 91 ASP A O 1
ATOM 699 N N . LYS A 1 92 ? -0.729 -4.952 -7.047 1.00 96.25 92 LYS A N 1
ATOM 700 C CA . LYS A 1 92 ? -0.948 -5.752 -5.834 1.00 96.25 92 LYS A CA 1
ATOM 701 C C . LYS A 1 92 ? -1.054 -4.872 -4.590 1.00 96.25 92 LYS A C 1
ATOM 703 O O . LYS A 1 92 ? -1.955 -5.101 -3.785 1.00 96.25 92 LYS A O 1
ATOM 708 N N . ALA A 1 93 ? -0.186 -3.873 -4.439 1.00 96.50 93 ALA A N 1
ATOM 709 C CA . ALA A 1 93 ? -0.225 -2.945 -3.312 1.00 96.50 93 ALA A CA 1
ATOM 710 C C . ALA A 1 93 ? -1.544 -2.156 -3.284 1.00 96.50 93 ALA A C 1
ATOM 712 O O . ALA A 1 93 ? -2.220 -2.121 -2.256 1.00 96.50 93 ALA A O 1
ATOM 713 N N . GLU A 1 94 ? -1.973 -1.602 -4.421 1.00 97.06 94 GLU A N 1
ATOM 714 C CA . GLU A 1 94 ? -3.250 -0.886 -4.510 1.00 97.06 94 GLU A CA 1
ATOM 715 C C . GLU A 1 94 ? -4.450 -1.795 -4.230 1.00 97.06 94 GLU A C 1
ATOM 717 O O . GLU A 1 94 ? -5.417 -1.374 -3.590 1.00 97.06 94 GLU A O 1
ATOM 722 N N . LYS A 1 95 ? -4.397 -3.053 -4.687 1.00 97.62 95 LYS A N 1
ATOM 723 C CA . LYS A 1 95 ? -5.433 -4.038 -4.376 1.00 97.62 95 LYS A CA 1
ATOM 724 C C . LYS A 1 95 ? -5.513 -4.315 -2.875 1.00 97.62 95 LYS A C 1
ATOM 726 O O . LYS A 1 95 ? -6.616 -4.289 -2.341 1.00 97.62 95 LYS A O 1
ATOM 731 N N . ILE A 1 96 ? -4.379 -4.515 -2.199 1.00 97.00 96 ILE A N 1
ATOM 732 C CA . ILE A 1 96 ? -4.337 -4.714 -0.740 1.00 97.00 96 ILE A CA 1
ATOM 733 C C . ILE A 1 96 ? -5.005 -3.539 -0.024 1.00 97.00 96 ILE A C 1
ATOM 735 O O . ILE A 1 96 ? -5.870 -3.764 0.816 1.00 97.00 96 ILE A O 1
ATOM 739 N N . VAL A 1 97 ? -4.671 -2.298 -0.394 1.00 97.50 97 VAL A N 1
ATOM 740 C CA . VAL A 1 97 ? -5.276 -1.102 0.218 1.00 97.50 97 VAL A CA 1
ATOM 741 C C . VAL A 1 97 ? -6.788 -1.076 0.029 1.00 97.50 97 VAL A C 1
ATOM 743 O O . VAL A 1 97 ? -7.523 -0.873 0.995 1.00 97.50 97 VAL A O 1
ATOM 746 N N . ARG A 1 98 ? -7.275 -1.298 -1.199 1.00 98.06 98 ARG A N 1
ATOM 747 C CA . ARG A 1 98 ? -8.721 -1.307 -1.475 1.00 98.06 98 ARG A CA 1
ATOM 748 C C . ARG A 1 98 ? -9.436 -2.404 -0.692 1.00 98.06 98 ARG A C 1
ATOM 750 O O . ARG A 1 98 ? -10.432 -2.113 -0.033 1.00 98.06 98 ARG A O 1
ATOM 757 N N . ASP A 1 99 ? -8.922 -3.628 -0.741 1.00 98.00 99 ASP A N 1
ATOM 758 C CA . ASP A 1 99 ? -9.541 -4.790 -0.101 1.00 98.00 99 ASP A CA 1
ATOM 759 C C . ASP A 1 99 ? -9.560 -4.633 1.429 1.00 98.00 99 ASP A C 1
ATOM 761 O O . ASP A 1 99 ? -10.559 -4.953 2.073 1.00 98.00 99 ASP A O 1
ATOM 765 N N . ASN A 1 100 ? -8.484 -4.108 2.020 1.00 97.69 100 ASN A N 1
ATOM 766 C CA . ASN A 1 100 ? -8.383 -3.888 3.461 1.00 97.69 100 ASN A CA 1
ATOM 767 C C . ASN A 1 100 ? -9.313 -2.772 3.941 1.00 97.69 100 ASN A C 1
ATOM 769 O O . ASN A 1 100 ? -10.053 -2.978 4.904 1.00 97.69 100 ASN A O 1
ATOM 773 N N . ARG A 1 101 ? -9.358 -1.637 3.229 1.00 96.81 101 ARG A N 1
ATOM 774 C CA . ARG A 1 101 ? -10.290 -0.538 3.535 1.00 96.81 101 ARG A CA 1
ATOM 775 C C . ARG A 1 101 ? -11.747 -0.993 3.443 1.00 96.81 101 ARG A C 1
ATOM 777 O O . ARG A 1 101 ? -12.547 -0.644 4.303 1.00 96.81 101 ARG A O 1
ATOM 784 N N . GLN A 1 102 ? -12.088 -1.815 2.447 1.00 98.19 102 GLN A N 1
ATOM 785 C CA . GLN A 1 102 ? -13.432 -2.397 2.319 1.00 98.19 102 GLN A CA 1
ATOM 786 C C . GLN A 1 102 ? -13.791 -3.332 3.480 1.00 98.19 102 GLN A C 1
ATOM 788 O O . GLN A 1 102 ? -14.949 -3.392 3.884 1.00 98.19 102 GLN A O 1
ATOM 793 N N . LYS A 1 103 ? -12.808 -4.058 4.017 1.00 97.69 103 LYS A N 1
ATOM 794 C CA . LYS A 1 103 ? -12.983 -4.984 5.146 1.00 97.69 103 LYS A CA 1
ATOM 795 C C . LYS A 1 103 ? -12.886 -4.305 6.516 1.00 97.69 103 LYS A C 1
ATOM 797 O O . LYS A 1 103 ? -13.095 -4.978 7.519 1.00 97.69 103 LYS A O 1
ATOM 802 N N . GLY A 1 104 ? -12.560 -3.011 6.571 1.00 96.31 104 GLY A N 1
ATOM 803 C CA . GLY A 1 104 ? -12.321 -2.291 7.824 1.00 96.31 104 GLY A CA 1
ATOM 804 C C . GLY A 1 104 ? -11.041 -2.717 8.553 1.00 96.31 104 GLY A C 1
ATOM 805 O O . GLY A 1 104 ? -10.968 -2.591 9.771 1.00 96.31 104 GLY A O 1
ATOM 806 N N . VAL A 1 105 ? -10.052 -3.252 7.829 1.00 97.25 105 VAL A N 1
ATOM 807 C CA . VAL A 1 105 ? -8.717 -3.558 8.371 1.00 97.25 105 VAL A CA 1
ATOM 808 C C . VAL A 1 105 ? -7.976 -2.250 8.636 1.00 97.25 105 VAL A C 1
ATOM 810 O O . VAL A 1 105 ? -8.119 -1.301 7.862 1.00 97.25 105 VAL A O 1
ATOM 813 N N . SER A 1 106 ? -7.166 -2.209 9.697 1.00 96.62 106 SER A N 1
ATOM 814 C CA . SER A 1 106 ? -6.429 -0.996 10.048 1.00 96.62 106 SER A CA 1
ATOM 815 C C . SER A 1 106 ? -5.429 -0.580 8.960 1.00 96.62 106 SER A C 1
ATOM 817 O O . SER A 1 106 ? -4.830 -1.405 8.255 1.00 96.62 106 SER A O 1
ATOM 819 N N . GLU A 1 107 ? -5.205 0.721 8.821 1.00 97.06 107 GLU A N 1
ATOM 820 C CA . GLU A 1 107 ? -4.198 1.287 7.927 1.00 97.06 107 GLU A CA 1
ATOM 821 C C . GLU A 1 107 ? -2.791 0.873 8.377 1.00 97.06 107 GLU A C 1
ATOM 823 O O . GLU A 1 107 ? -1.927 0.653 7.530 1.00 97.06 107 GLU A O 1
ATOM 828 N N . CYS A 1 108 ? -2.548 0.677 9.679 1.00 95.69 108 CYS A N 1
ATOM 829 C CA . CYS A 1 108 ? -1.258 0.178 10.169 1.00 95.69 108 CYS A CA 1
ATOM 830 C C . CYS A 1 108 ? -0.996 -1.289 9.786 1.00 95.69 108 CYS A C 1
ATOM 832 O O . CYS A 1 108 ? 0.126 -1.641 9.409 1.00 95.69 108 CYS A O 1
ATOM 834 N N . GLU A 1 109 ? -2.014 -2.154 9.815 1.00 95.19 109 GLU A N 1
ATOM 835 C CA . GLU A 1 109 ? -1.891 -3.522 9.290 1.00 95.19 109 GLU A CA 1
ATOM 836 C C . GLU A 1 109 ? -1.746 -3.529 7.767 1.00 95.19 109 GLU A C 1
ATOM 838 O O . GLU A 1 109 ? -0.977 -4.317 7.212 1.00 95.19 109 GLU A O 1
ATOM 843 N N . THR A 1 110 ? -2.438 -2.616 7.085 1.00 96.69 110 THR A N 1
ATOM 844 C CA . THR A 1 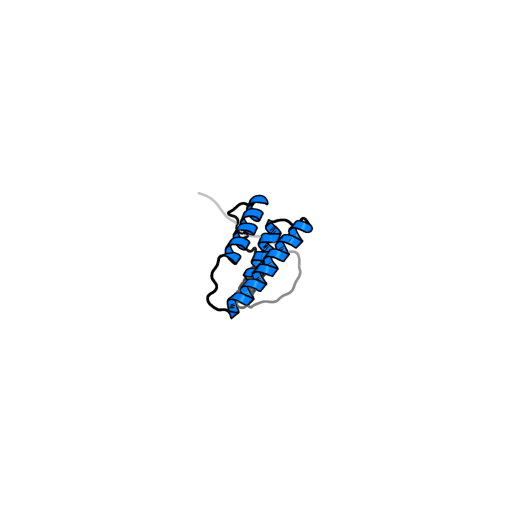110 ? -2.326 -2.426 5.634 1.00 96.69 110 THR A CA 1
ATOM 845 C C . THR A 1 110 ? -0.920 -1.978 5.240 1.00 96.69 110 THR A C 1
ATOM 847 O O . THR A 1 110 ? -0.326 -2.557 4.329 1.00 96.69 110 THR A O 1
ATOM 850 N N . TRP A 1 111 ? -0.347 -1.024 5.972 1.00 94.69 111 TRP A N 1
ATOM 851 C CA . TRP A 1 111 ? 1.042 -0.592 5.838 1.00 94.69 111 TRP A CA 1
ATOM 852 C C . TRP A 1 111 ? 2.011 -1.772 5.963 1.00 94.69 111 TRP A C 1
ATOM 854 O O . TRP A 1 111 ? 2.838 -1.998 5.076 1.00 94.69 111 TRP A O 1
ATOM 864 N N . ALA A 1 112 ? 1.861 -2.579 7.017 1.00 94.31 112 ALA A N 1
ATOM 865 C CA . ALA A 1 112 ? 2.698 -3.755 7.236 1.00 94.31 112 ALA A CA 1
ATOM 866 C C . ALA A 1 112 ? 2.549 -4.801 6.115 1.00 94.31 112 ALA A C 1
ATOM 868 O O . ALA A 1 112 ? 3.538 -5.410 5.700 1.00 94.31 112 ALA A O 1
ATOM 869 N N . ALA A 1 113 ? 1.332 -5.007 5.603 1.00 94.75 113 ALA A N 1
ATOM 870 C CA . ALA A 1 113 ? 1.065 -5.943 4.514 1.00 94.75 113 ALA A CA 1
ATOM 871 C C . ALA A 1 113 ? 1.740 -5.519 3.200 1.00 94.75 113 ALA A C 1
ATOM 873 O O . ALA A 1 113 ? 2.348 -6.353 2.526 1.00 94.75 113 ALA A O 1
ATOM 874 N N . ILE A 1 114 ? 1.688 -4.231 2.850 1.00 93.81 114 ILE A N 1
ATOM 875 C CA . ILE A 1 114 ? 2.390 -3.737 1.659 1.00 93.81 114 ILE A CA 1
ATOM 876 C C . ILE A 1 114 ? 3.908 -3.779 1.878 1.00 93.81 114 ILE A C 1
ATOM 878 O O . ILE A 1 114 ? 4.639 -4.159 0.967 1.00 93.81 114 ILE A O 1
ATOM 882 N N . GLY A 1 115 ? 4.391 -3.480 3.088 1.00 91.38 115 GLY A N 1
ATOM 883 C CA . GLY A 1 115 ? 5.809 -3.615 3.428 1.00 91.38 115 GLY A CA 1
ATOM 884 C C . GLY A 1 115 ? 6.348 -5.026 3.159 1.00 91.38 115 GLY A C 1
ATOM 885 O O . GLY A 1 115 ? 7.403 -5.176 2.546 1.00 91.38 115 GLY A O 1
ATOM 886 N N . LYS A 1 116 ? 5.591 -6.069 3.523 1.00 92.56 116 LYS A N 1
ATOM 887 C CA . LYS A 1 116 ? 5.931 -7.468 3.201 1.00 92.56 116 LYS A CA 1
ATOM 888 C C . LYS A 1 116 ? 6.000 -7.722 1.695 1.00 92.56 116 LYS A C 1
ATOM 890 O O . LYS A 1 116 ? 6.979 -8.285 1.216 1.00 92.56 116 LYS A O 1
ATOM 895 N N . LEU A 1 117 ? 5.010 -7.230 0.944 1.00 91.31 117 LEU A N 1
ATOM 896 C CA . LEU A 1 117 ? 4.974 -7.344 -0.516 1.00 91.31 117 LEU A CA 1
ATOM 897 C C . LEU A 1 117 ? 6.202 -6.699 -1.182 1.00 91.31 117 LEU A C 1
ATOM 899 O O . LEU A 1 117 ? 6.761 -7.283 -2.107 1.00 91.31 117 LEU A O 1
ATOM 903 N N . VAL A 1 118 ? 6.609 -5.510 -0.728 1.00 85.94 118 VAL A N 1
ATOM 904 C CA . VAL A 1 118 ? 7.729 -4.753 -1.313 1.00 85.94 118 VAL A CA 1
ATOM 905 C C . VAL A 1 118 ? 9.081 -5.373 -0.955 1.00 85.94 118 VAL A C 1
ATOM 907 O O . VAL A 1 118 ? 9.969 -5.428 -1.802 1.00 85.94 118 VAL A O 1
ATOM 910 N N . VAL A 1 119 ? 9.242 -5.865 0.277 1.00 86.44 119 VAL A N 1
ATOM 911 C CA . VAL A 1 119 ? 10.488 -6.512 0.730 1.00 86.44 119 VAL A CA 1
ATOM 912 C C . VAL A 1 119 ? 10.585 -7.970 0.247 1.00 86.44 119 VAL A C 1
ATOM 914 O O . VAL A 1 119 ? 11.670 -8.546 0.247 1.00 86.44 119 VAL A O 1
ATOM 917 N N . GLY A 1 120 ? 9.476 -8.563 -0.206 1.00 79.38 120 GL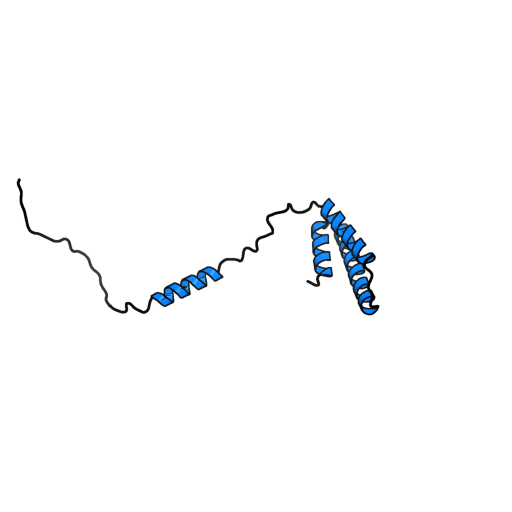Y A N 1
ATOM 918 C CA . GLY A 1 120 ? 9.418 -9.945 -0.687 1.00 79.38 120 GLY A CA 1
ATOM 919 C C . GLY A 1 120 ? 9.421 -10.994 0.431 1.00 79.38 120 GLY A C 1
ATOM 920 O O . GLY A 1 120 ? 9.944 -12.087 0.218 1.00 79.38 120 GLY A O 1
ATOM 921 N N . GLN A 1 121 ? 8.875 -10.657 1.609 1.00 49.69 121 GLN A N 1
ATOM 922 C CA . GLN A 1 121 ? 8.774 -11.535 2.790 1.00 49.69 121 GLN A CA 1
ATOM 923 C C . GLN A 1 121 ? 7.364 -12.083 3.015 1.00 49.69 121 GLN A C 1
ATOM 925 O O . GLN A 1 121 ? 6.385 -11.380 2.676 1.00 49.69 121 GLN A O 1
#

Sequence (121 aa):
MRMTGGLGTMNNETAESGTGCPSNRRRTRNLALLLCICFLLALPRAVPSHAGYPAPSEAQCREMVDSMLQTMKTVPVERERDRREARVVLDKAEKIVRDNRQKGVSECETWAAIGKLVVGQ

pLDDT: mean 72.19, std 24.0, range [29.7, 98.19]